Protein AF-A0A3D1WTA4-F1 (afdb_monomer_lite)

pLDDT: mean 73.17, std 18.98, range [38.41, 93.44]

Foldseek 3Di:
DFLEALVLLCVVDNDDDPVLNVQLVVLSVVLVVVCVVQADDDPPPPQLSVLSHVQSSVQSVVLQVVQVVVVVPVDDDPPPPDFDPFPFDDDPSGTGGDGPVSCVSRVSPPDDPDPPPPDDDDDD

Secondary structure (DSSP, 8-state):
--SS-HHHHHTTS----HHHHHHHHHHHHHHHHHHHHHS---TT-HHHHHHHHHHHHHHHHHHHHHHHHHHH-SS------S------B--TT--B---HHHHHHTT-S---------------

Radius of gyration: 18.61 Å; chains: 1; bounding box: 73×30×36 Å

Structure (mmCIF, N/CA/C/O backbone):
data_AF-A0A3D1WTA4-F1
#
_entry.id   AF-A0A3D1WTA4-F1
#
loop_
_atom_site.group_PDB
_atom_site.id
_atom_site.type_symbol
_atom_site.label_atom_id
_atom_site.label_alt_id
_atom_site.label_comp_id
_atom_site.label_asym_id
_atom_site.label_entity_id
_atom_site.label_seq_id
_atom_site.pdbx_PDB_ins_code
_atom_site.Cartn_x
_atom_site.Cartn_y
_atom_site.Cartn_z
_atom_site.occupancy
_atom_site.B_iso_or_equiv
_atom_site.auth_seq_id
_atom_site.auth_comp_id
_atom_site.auth_asym_id
_atom_site.auth_atom_id
_atom_site.pdbx_PDB_model_num
ATOM 1 N N . MET A 1 1 ? -3.880 0.192 -11.769 1.00 74.69 1 MET A N 1
ATOM 2 C CA . MET A 1 1 ? -4.652 -0.778 -10.932 1.00 74.69 1 MET A CA 1
ATOM 3 C C . MET A 1 1 ? -3.924 -0.917 -9.599 1.00 74.69 1 MET A C 1
ATOM 5 O O . MET A 1 1 ? -2.724 -0.703 -9.590 1.00 74.69 1 MET A O 1
ATOM 9 N N . ALA A 1 2 ? -4.584 -1.263 -8.486 1.00 85.56 2 ALA A N 1
ATOM 10 C CA . ALA A 1 2 ? -3.874 -1.407 -7.208 1.00 85.56 2 ALA A CA 1
ATOM 11 C C . ALA A 1 2 ? -2.909 -2.613 -7.202 1.00 85.56 2 ALA A C 1
ATOM 13 O O . ALA A 1 2 ? -3.292 -3.713 -7.595 1.00 85.56 2 ALA A O 1
ATOM 14 N N . TYR A 1 3 ? -1.679 -2.427 -6.704 1.00 88.75 3 TYR A N 1
ATOM 15 C CA . TYR A 1 3 ? -0.672 -3.502 -6.574 1.00 88.75 3 TYR A CA 1
ATOM 16 C C . TYR A 1 3 ? -0.885 -4.406 -5.352 1.00 88.75 3 TYR A C 1
ATOM 18 O O . TYR A 1 3 ? -0.251 -5.454 -5.214 1.00 88.75 3 TYR A O 1
ATOM 26 N N . ALA A 1 4 ? -1.746 -3.989 -4.428 1.00 91.75 4 ALA A N 1
ATOM 27 C CA . ALA A 1 4 ? -2.072 -4.719 -3.215 1.00 91.75 4 ALA A CA 1
ATOM 28 C C . ALA A 1 4 ? -3.574 -4.642 -2.937 1.00 91.75 4 ALA A C 1
ATOM 30 O O . ALA A 1 4 ? -4.238 -3.677 -3.310 1.00 91.75 4 ALA A O 1
ATOM 31 N N . THR A 1 5 ? -4.092 -5.666 -2.263 1.00 93.44 5 THR A N 1
ATOM 32 C CA . THR A 1 5 ? -5.492 -5.731 -1.828 1.00 93.44 5 THR A CA 1
ATOM 33 C C . THR A 1 5 ? -5.642 -5.330 -0.359 1.00 93.44 5 THR A C 1
ATOM 35 O O . THR A 1 5 ?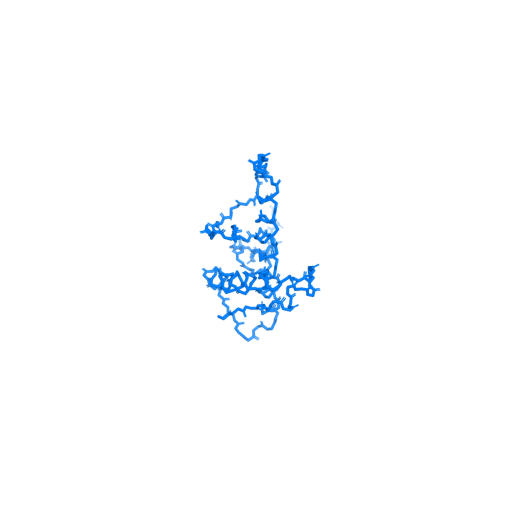 -4.670 -5.267 0.397 1.00 93.44 5 THR A O 1
ATOM 38 N N . VAL A 1 6 ? -6.880 -5.094 0.077 1.00 92.75 6 VAL A N 1
ATOM 39 C CA . VAL A 1 6 ? -7.179 -4.868 1.500 1.00 92.75 6 VAL A CA 1
ATOM 40 C C . VAL A 1 6 ? -6.818 -6.100 2.339 1.00 92.75 6 VAL A C 1
ATOM 42 O O . VAL A 1 6 ? -6.262 -5.957 3.424 1.00 92.75 6 VAL A O 1
ATOM 45 N N . ASP A 1 7 ? -7.028 -7.307 1.814 1.00 92.50 7 ASP A N 1
ATOM 46 C CA . ASP A 1 7 ? -6.677 -8.547 2.518 1.00 92.50 7 ASP A CA 1
ATOM 47 C C . ASP A 1 7 ? -5.151 -8.697 2.667 1.00 92.50 7 ASP A C 1
ATOM 49 O O . ASP A 1 7 ? -4.648 -9.145 3.698 1.00 92.50 7 ASP A O 1
ATOM 53 N N . ASP A 1 8 ? -4.381 -8.241 1.672 1.00 92.19 8 ASP A N 1
ATOM 54 C CA . ASP A 1 8 ? -2.919 -8.173 1.757 1.00 92.19 8 ASP A CA 1
ATOM 55 C C . ASP A 1 8 ? -2.418 -7.208 2.830 1.00 92.19 8 ASP A C 1
ATOM 57 O O . ASP A 1 8 ? -1.359 -7.448 3.426 1.00 92.19 8 ASP A O 1
ATOM 61 N N . LEU A 1 9 ? -3.147 -6.111 3.038 1.00 91.69 9 LEU A N 1
ATOM 62 C CA . LEU A 1 9 ? -2.866 -5.139 4.083 1.00 91.69 9 LEU A CA 1
ATOM 63 C C . LEU A 1 9 ? -3.189 -5.726 5.461 1.00 91.69 9 LEU A C 1
ATOM 65 O O . LEU A 1 9 ? -2.358 -5.638 6.367 1.00 91.69 9 LEU A O 1
ATOM 69 N N . GLU A 1 10 ? -4.339 -6.384 5.609 1.00 91.75 10 GLU A N 1
ATOM 70 C CA . GLU A 1 10 ? -4.734 -7.045 6.857 1.00 91.75 10 GLU A CA 1
ATOM 71 C C . GLU A 1 10 ? -3.754 -8.144 7.268 1.00 91.75 10 GLU A C 1
ATOM 73 O O . GLU A 1 10 ? -3.325 -8.186 8.422 1.00 91.75 10 GLU A O 1
ATOM 78 N N . ALA A 1 11 ? -3.313 -8.970 6.313 1.00 92.44 11 ALA A N 1
ATOM 79 C CA . ALA A 1 11 ? -2.334 -10.029 6.549 1.00 92.44 11 ALA A CA 1
ATOM 80 C C . ALA A 1 11 ? -0.972 -9.508 7.055 1.00 92.44 11 ALA A C 1
ATOM 82 O O . ALA A 1 11 ? -0.217 -10.253 7.679 1.00 92.44 11 ALA A O 1
ATOM 83 N N . ARG A 1 12 ? -0.636 -8.239 6.783 1.00 87.81 12 ARG A N 1
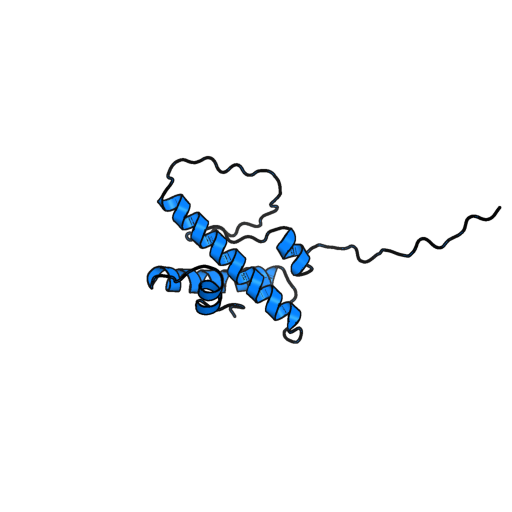ATOM 84 C CA . ARG A 1 12 ? 0.650 -7.606 7.141 1.00 87.81 12 ARG A CA 1
ATOM 85 C C . ARG A 1 12 ? 0.557 -6.638 8.320 1.00 87.81 12 ARG A C 1
ATOM 87 O O . ARG A 1 12 ? 1.590 -6.146 8.785 1.00 87.81 12 ARG A O 1
ATOM 94 N N . TRP A 1 13 ? -0.648 -6.309 8.777 1.00 89.38 13 TRP A N 1
ATOM 95 C CA . TRP A 1 13 ? -0.843 -5.290 9.802 1.00 89.38 13 TRP A CA 1
ATOM 96 C C . TRP A 1 13 ? -1.809 -5.723 10.898 1.00 89.38 13 TRP A C 1
ATOM 98 O O . TRP A 1 13 ? -1.359 -6.085 11.983 1.00 89.38 13 TRP A O 1
ATOM 108 N N . ARG A 1 14 ? -3.111 -5.609 10.648 1.00 89.38 14 ARG A N 1
ATOM 109 C CA . ARG A 1 14 ? -4.193 -5.996 11.552 1.00 89.38 14 ARG A CA 1
ATOM 110 C C . ARG A 1 14 ? -5.491 -6.081 10.766 1.00 89.38 14 ARG A C 1
ATOM 112 O O . ARG A 1 14 ? -5.604 -5.469 9.709 1.00 89.38 14 ARG A O 1
ATOM 119 N N . THR A 1 15 ? -6.484 -6.747 11.336 1.00 91.50 15 THR A N 1
ATOM 120 C CA . THR A 1 15 ? -7.854 -6.720 10.822 1.00 91.50 15 THR A CA 1
ATOM 121 C C . THR A 1 15 ? -8.398 -5.289 10.803 1.00 91.50 15 THR A C 1
ATOM 123 O O . THR A 1 15 ? -8.209 -4.530 11.765 1.00 91.50 15 THR A O 1
ATOM 126 N N . LEU A 1 16 ? -9.073 -4.929 9.712 1.00 89.75 16 LEU A N 1
ATOM 127 C CA . LEU A 1 16 ? -9.678 -3.621 9.506 1.00 89.75 16 LEU A CA 1
ATOM 128 C C . LEU A 1 16 ? -11.201 -3.705 9.665 1.00 89.75 16 LEU A C 1
ATOM 130 O O . LEU A 1 16 ? -11.853 -4.668 9.262 1.00 89.75 16 LEU A O 1
ATOM 134 N N . THR A 1 17 ? -11.790 -2.667 10.249 1.00 90.50 17 THR A N 1
ATOM 135 C CA . THR A 1 17 ? -13.245 -2.466 10.267 1.00 90.50 17 THR A CA 1
ATOM 136 C C . THR A 1 17 ? -13.769 -2.144 8.864 1.00 90.50 17 THR A C 1
ATOM 138 O O . THR A 1 17 ? -13.009 -1.737 7.991 1.00 90.50 17 THR A O 1
ATOM 141 N N . ALA A 1 18 ? -15.079 -2.269 8.622 1.00 89.00 18 ALA A N 1
ATOM 142 C CA . ALA A 1 18 ? -15.662 -2.006 7.298 1.00 89.00 18 ALA A CA 1
ATOM 143 C C . ALA A 1 18 ? -15.305 -0.610 6.744 1.00 89.00 18 ALA A C 1
ATOM 145 O O . ALA A 1 18 ? -14.871 -0.488 5.602 1.00 89.00 18 ALA A O 1
ATOM 146 N N . THR A 1 19 ? -15.386 0.428 7.579 1.00 86.44 19 THR A N 1
ATOM 147 C CA . THR A 1 19 ? -15.012 1.803 7.207 1.00 86.44 19 THR A CA 1
ATOM 148 C C . THR A 1 19 ? -13.515 1.943 6.924 1.00 86.44 19 THR A C 1
ATOM 150 O O . THR A 1 19 ? -13.110 2.671 6.019 1.00 86.44 19 THR A O 1
ATOM 153 N N . GLU A 1 20 ? -12.669 1.240 7.677 1.00 88.38 20 GLU A N 1
ATOM 154 C CA . GLU A 1 20 ? -11.229 1.206 7.417 1.00 88.38 20 GLU A CA 1
ATOM 155 C C . GLU A 1 20 ? -10.897 0.467 6.122 1.00 88.38 20 GLU A C 1
ATOM 157 O O . GLU A 1 20 ? -9.988 0.889 5.418 1.00 88.38 20 GLU A O 1
ATOM 162 N N . ARG A 1 21 ? -11.642 -0.590 5.776 1.00 90.69 21 ARG A N 1
ATOM 163 C CA . ARG A 1 21 ? -11.485 -1.318 4.509 1.00 90.69 21 ARG A CA 1
ATOM 164 C C . ARG A 1 21 ? -11.836 -0.443 3.306 1.00 90.69 21 ARG A C 1
ATOM 166 O O . ARG A 1 21 ? -11.090 -0.449 2.332 1.00 90.69 21 ARG A O 1
ATOM 173 N N . GLU A 1 22 ? -12.916 0.337 3.381 1.00 89.81 22 GLU A N 1
ATOM 174 C CA . GLU A 1 22 ? -13.279 1.307 2.333 1.00 89.81 22 GLU A CA 1
ATOM 175 C C . GLU A 1 22 ? -12.179 2.357 2.144 1.00 89.81 22 GLU A C 1
ATOM 177 O O . GLU A 1 22 ? -11.716 2.590 1.028 1.00 89.81 22 GLU A O 1
ATOM 182 N N . ARG A 1 23 ? -11.690 2.935 3.248 1.00 87.06 23 ARG A N 1
ATOM 183 C CA . ARG A 1 23 ? -10.574 3.893 3.220 1.00 87.06 23 ARG A CA 1
ATOM 184 C C . ARG A 1 23 ? -9.288 3.274 2.677 1.00 87.06 23 ARG A C 1
ATOM 186 O O . ARG A 1 23 ? -8.620 3.892 1.854 1.00 87.06 23 ARG A O 1
ATOM 193 N N . ALA A 1 24 ? -8.951 2.062 3.112 1.00 90.62 24 ALA A N 1
ATOM 194 C CA . ALA A 1 24 ? -7.779 1.337 2.642 1.00 90.62 24 ALA A CA 1
ATOM 195 C C . ALA A 1 24 ? -7.849 1.073 1.136 1.00 90.62 24 ALA A C 1
ATOM 197 O O . ALA A 1 24 ? -6.838 1.224 0.462 1.00 90.62 24 ALA A O 1
ATOM 198 N N . SER A 1 25 ? -9.026 0.730 0.601 1.00 90.75 25 SER A N 1
ATOM 199 C CA . SER A 1 25 ? -9.217 0.519 -0.839 1.00 90.75 25 SER A CA 1
ATOM 200 C C . SER A 1 25 ? -8.866 1.769 -1.644 1.00 90.75 25 SER A C 1
ATOM 202 O O . SER A 1 25 ? -8.080 1.685 -2.582 1.00 90.75 25 SER A O 1
ATOM 204 N N . VAL A 1 26 ? -9.379 2.935 -1.237 1.00 90.12 26 VAL A N 1
ATOM 205 C CA . VAL A 1 26 ? -9.080 4.213 -1.907 1.00 90.12 26 VAL A CA 1
ATOM 206 C C . VAL A 1 26 ? -7.590 4.547 -1.808 1.00 90.12 26 VAL A C 1
ATOM 208 O O . VAL A 1 26 ? -6.955 4.876 -2.804 1.00 90.12 26 VAL A O 1
ATOM 211 N N . LEU A 1 27 ? -6.993 4.391 -0.623 1.00 89.31 27 LEU A N 1
ATOM 212 C CA . LEU A 1 27 ? -5.566 4.659 -0.425 1.00 89.31 27 LEU A CA 1
ATOM 213 C C . LEU A 1 27 ? -4.661 3.701 -1.218 1.00 89.31 27 LEU A C 1
ATOM 215 O O . LEU A 1 27 ? -3.567 4.092 -1.616 1.00 89.31 27 LEU A O 1
ATOM 219 N N . LEU A 1 28 ? -5.089 2.456 -1.446 1.00 91.94 28 LEU A N 1
ATOM 220 C CA . LEU A 1 28 ? -4.370 1.486 -2.278 1.00 91.94 28 LEU A CA 1
ATOM 221 C C . LEU A 1 28 ? -4.397 1.876 -3.762 1.00 91.94 28 LEU A C 1
ATOM 223 O O . LEU A 1 28 ? -3.399 1.678 -4.457 1.00 91.94 28 LEU A O 1
ATOM 227 N N . GLU A 1 29 ? -5.504 2.446 -4.240 1.00 90.69 29 GLU A N 1
ATOM 228 C CA . GLU A 1 29 ? -5.608 3.000 -5.594 1.00 90.69 29 GLU A CA 1
ATOM 229 C C . GLU A 1 29 ? -4.714 4.234 -5.757 1.00 90.69 29 GLU A C 1
ATOM 231 O O . GLU A 1 29 ? -3.898 4.280 -6.680 1.00 90.69 29 GLU A O 1
ATOM 236 N N . ASP A 1 30 ? -4.779 5.177 -4.814 1.00 87.88 30 ASP A N 1
ATOM 237 C CA . ASP A 1 30 ? -3.921 6.366 -4.805 1.00 87.88 30 ASP A CA 1
ATOM 238 C C . ASP A 1 30 ? -2.430 5.993 -4.742 1.00 87.88 30 ASP A C 1
ATOM 240 O O . ASP A 1 30 ? -1.598 6.567 -5.450 1.00 87.88 30 ASP A O 1
ATOM 244 N N . ALA A 1 31 ? -2.072 5.001 -3.917 1.00 89.12 31 ALA A N 1
ATOM 245 C CA . ALA A 1 31 ? -0.700 4.514 -3.807 1.00 89.12 31 ALA A CA 1
ATOM 246 C C . ALA A 1 31 ? -0.195 3.928 -5.130 1.00 89.12 31 ALA A C 1
ATOM 248 O O . ALA A 1 31 ? 0.965 4.145 -5.482 1.00 89.12 31 ALA A O 1
ATOM 249 N N . ALA A 1 32 ? -1.048 3.223 -5.876 1.00 89.31 32 ALA A N 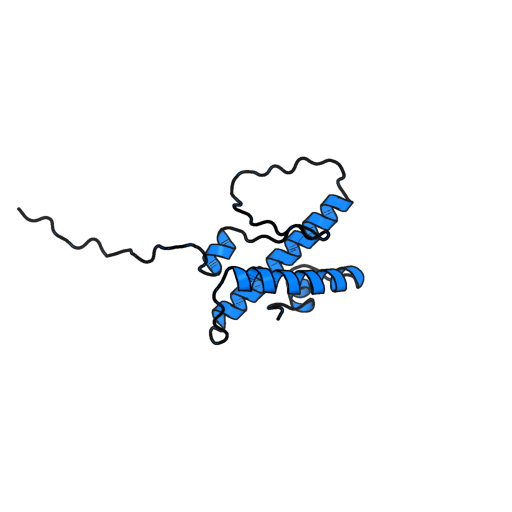1
ATOM 250 C CA . ALA A 1 32 ? -0.682 2.699 -7.184 1.00 89.31 32 ALA A CA 1
ATOM 251 C C . ALA A 1 32 ? -0.433 3.816 -8.201 1.00 89.31 32 ALA A C 1
ATOM 253 O O . ALA A 1 32 ? 0.601 3.790 -8.861 1.00 89.31 32 ALA A O 1
ATOM 254 N N . VAL A 1 33 ? -1.300 4.833 -8.255 1.00 87.88 33 VAL A N 1
ATOM 255 C CA . VAL A 1 33 ? -1.094 6.012 -9.116 1.00 87.88 33 VAL A CA 1
ATOM 256 C C . VAL A 1 33 ? 0.215 6.723 -8.767 1.00 87.88 33 VAL A C 1
ATOM 258 O O . VAL A 1 33 ? 0.982 7.099 -9.654 1.00 87.88 33 VAL A O 1
ATOM 261 N N . LEU A 1 34 ? 0.516 6.874 -7.473 1.00 84.88 34 LEU A N 1
ATOM 262 C CA . LEU A 1 34 ? 1.764 7.498 -7.039 1.00 84.88 34 LEU A CA 1
ATOM 263 C C . LEU A 1 34 ? 2.985 6.664 -7.447 1.00 84.88 34 LEU A C 1
ATOM 265 O O . LEU A 1 34 ? 3.965 7.222 -7.935 1.00 84.88 34 LEU A O 1
ATOM 269 N N . LEU A 1 35 ? 2.934 5.342 -7.276 1.00 86.06 35 LEU A N 1
ATOM 270 C CA . LEU A 1 35 ? 4.016 4.438 -7.670 1.00 86.06 35 LEU A CA 1
ATOM 271 C C . LEU A 1 35 ? 4.237 4.435 -9.186 1.00 86.06 35 LEU A C 1
ATOM 273 O O . LEU A 1 35 ? 5.381 4.557 -9.612 1.00 86.06 35 LEU A O 1
ATOM 277 N N . GLU A 1 36 ? 3.165 4.384 -9.978 1.00 87.69 36 GLU A N 1
ATOM 278 C CA . GLU A 1 36 ? 3.213 4.483 -11.445 1.00 87.69 36 GLU A CA 1
ATOM 279 C C . GLU A 1 36 ? 3.818 5.819 -11.911 1.00 87.69 36 GLU A C 1
ATOM 281 O O . GLU A 1 36 ? 4.491 5.875 -12.934 1.00 87.69 36 GLU A O 1
ATOM 286 N N . SER A 1 37 ? 3.642 6.904 -11.145 1.00 83.56 37 SER A N 1
ATOM 287 C CA . SER A 1 37 ? 4.259 8.199 -11.470 1.00 83.56 37 SER A CA 1
ATOM 288 C C . SER A 1 37 ? 5.765 8.277 -11.169 1.00 83.56 37 SER A C 1
ATOM 290 O O . SER A 1 37 ? 6.440 9.194 -11.638 1.00 83.56 37 SER A O 1
ATOM 292 N N . LEU A 1 38 ? 6.294 7.347 -10.365 1.00 81.06 38 LEU A N 1
ATOM 293 C CA . LEU A 1 38 ? 7.660 7.389 -9.827 1.00 81.06 38 LEU A CA 1
ATOM 294 C C . LEU A 1 38 ? 8.554 6.235 -10.294 1.00 81.06 38 LEU A C 1
ATOM 296 O O . LEU A 1 38 ? 9.776 6.336 -10.171 1.00 81.06 38 LEU A O 1
ATOM 300 N N . VAL A 1 39 ? 7.965 5.142 -10.775 1.00 82.88 39 VAL A N 1
ATOM 301 C CA . VAL A 1 39 ? 8.648 3.907 -11.170 1.00 82.88 39 VAL A CA 1
ATOM 302 C C . VAL A 1 39 ? 8.175 3.513 -12.560 1.00 82.88 39 VAL A C 1
ATOM 304 O O . VAL A 1 39 ? 6.979 3.548 -12.829 1.00 82.88 39 VAL A O 1
ATOM 307 N N . ASP A 1 40 ? 9.102 3.088 -13.414 1.00 84.75 40 ASP A N 1
ATOM 308 C CA . ASP A 1 40 ? 8.748 2.390 -14.649 1.00 84.75 40 ASP A CA 1
ATOM 309 C C . ASP A 1 40 ? 8.403 0.933 -14.311 1.00 84.75 40 ASP A C 1
ATOM 311 O O . ASP A 1 40 ? 9.235 0.202 -13.761 1.00 84.75 40 ASP A O 1
ATOM 315 N N . VAL A 1 41 ? 7.150 0.543 -14.531 1.00 84.06 41 VAL A N 1
ATOM 316 C CA . VAL A 1 41 ? 6.606 -0.742 -14.075 1.00 84.06 41 VAL A CA 1
ATOM 317 C C . VAL A 1 41 ? 6.747 -1.776 -15.186 1.00 84.06 41 VAL A C 1
ATOM 319 O O . VAL A 1 41 ? 6.096 -1.681 -16.222 1.00 84.06 41 VAL A O 1
ATOM 322 N N . ASP A 1 42 ? 7.576 -2.786 -14.941 1.00 85.69 42 ASP A N 1
ATOM 323 C CA . ASP A 1 42 ? 7.691 -3.985 -15.758 1.00 85.69 42 ASP A CA 1
ATOM 324 C C . ASP A 1 42 ? 6.730 -5.053 -15.220 1.00 85.69 42 ASP A C 1
ATOM 326 O O . ASP A 1 42 ? 6.983 -5.722 -14.216 1.00 85.69 42 ASP A O 1
ATOM 330 N N . GLU A 1 43 ? 5.600 -5.226 -15.905 1.00 80.50 43 GLU A N 1
ATOM 331 C CA . GLU A 1 43 ? 4.583 -6.223 -15.547 1.00 80.50 43 GLU A CA 1
ATOM 332 C C . GLU A 1 43 ? 5.087 -7.674 -15.662 1.00 80.50 43 GLU A C 1
ATOM 334 O O . GLU A 1 43 ? 4.432 -8.593 -15.166 1.00 80.50 43 GLU A O 1
ATOM 339 N N . THR A 1 44 ? 6.238 -7.902 -16.306 1.00 85.88 44 THR A N 1
ATOM 340 C CA . THR A 1 44 ? 6.855 -9.227 -16.445 1.00 85.88 44 THR A CA 1
ATOM 341 C C . THR A 1 44 ? 7.835 -9.554 -15.316 1.00 85.88 44 THR A C 1
ATOM 343 O O . THR A 1 44 ? 8.182 -10.724 -15.127 1.00 85.88 44 THR A O 1
ATOM 346 N N . ASP A 1 45 ? 8.245 -8.557 -14.524 1.00 87.94 45 ASP A N 1
ATOM 347 C CA . ASP A 1 45 ? 9.119 -8.749 -13.372 1.00 87.94 45 ASP A CA 1
ATOM 348 C C . ASP A 1 45 ? 8.297 -9.072 -12.110 1.00 87.94 45 ASP A C 1
ATOM 350 O O . ASP A 1 45 ? 7.840 -8.203 -11.360 1.00 87.94 45 ASP A O 1
ATOM 354 N N . GLU A 1 46 ? 8.155 -10.369 -11.823 1.00 87.81 46 GLU A N 1
ATOM 355 C CA . GLU A 1 46 ? 7.473 -10.860 -10.618 1.00 87.81 46 GLU A CA 1
ATOM 356 C C . GLU A 1 46 ? 8.088 -10.320 -9.315 1.00 87.81 46 GLU A C 1
ATOM 358 O O . GLU A 1 46 ? 7.391 -10.138 -8.307 1.00 87.81 46 GLU A O 1
ATOM 363 N N . ARG A 1 47 ? 9.398 -10.043 -9.306 1.00 87.44 47 ARG A N 1
ATOM 364 C CA . ARG A 1 47 ? 10.078 -9.476 -8.141 1.00 87.44 47 ARG A CA 1
ATOM 365 C C . ARG A 1 47 ? 9.682 -8.015 -7.967 1.00 87.44 47 ARG A C 1
ATOM 367 O O . ARG A 1 47 ? 9.397 -7.620 -6.833 1.00 87.44 47 ARG A O 1
ATOM 374 N N . GLN A 1 48 ? 9.635 -7.236 -9.046 1.00 86.50 48 GLN A N 1
ATOM 375 C CA . GLN A 1 48 ? 9.171 -5.850 -8.996 1.00 86.50 48 GLN A CA 1
ATOM 376 C C . GLN A 1 48 ? 7.709 -5.783 -8.547 1.00 86.50 48 GLN A C 1
ATOM 378 O O . GLN A 1 48 ? 7.381 -5.007 -7.648 1.00 86.50 48 GLN A O 1
ATOM 383 N N . ALA A 1 49 ? 6.850 -6.665 -9.064 1.00 88.12 49 ALA A N 1
ATOM 384 C CA . ALA A 1 49 ? 5.458 -6.770 -8.635 1.00 88.12 49 ALA A CA 1
ATOM 385 C C . ALA A 1 49 ? 5.337 -7.042 -7.120 1.00 88.12 49 ALA A C 1
ATOM 387 O O . ALA A 1 49 ? 4.576 -6.376 -6.411 1.00 88.12 49 ALA A O 1
ATOM 388 N N . ALA A 1 50 ? 6.144 -7.963 -6.578 1.00 89.44 50 ALA A N 1
ATOM 389 C CA . ALA A 1 50 ? 6.177 -8.241 -5.141 1.00 89.44 50 ALA A CA 1
ATOM 390 C C . ALA A 1 50 ? 6.688 -7.047 -4.305 1.00 89.44 50 ALA A C 1
ATOM 392 O O . ALA A 1 50 ? 6.207 -6.808 -3.187 1.00 89.44 50 ALA A O 1
ATOM 393 N N . GLN A 1 51 ? 7.645 -6.279 -4.834 1.00 90.19 51 GLN A N 1
ATOM 394 C CA . GLN A 1 51 ? 8.149 -5.059 -4.201 1.00 90.19 51 GLN A CA 1
ATOM 395 C C . GLN A 1 51 ? 7.087 -3.954 -4.193 1.00 90.19 51 GLN A C 1
ATOM 397 O O . GLN A 1 51 ? 6.807 -3.409 -3.126 1.00 90.19 51 GLN A O 1
ATOM 402 N N . LEU A 1 52 ? 6.438 -3.679 -5.328 1.00 90.88 52 LEU A N 1
ATOM 403 C CA . LEU A 1 52 ? 5.355 -2.697 -5.458 1.00 90.88 52 LEU A CA 1
ATOM 404 C C . LEU A 1 52 ? 4.200 -3.006 -4.505 1.00 90.88 52 LEU A C 1
ATOM 406 O O . LEU A 1 52 ? 3.721 -2.117 -3.799 1.00 90.88 52 LEU A O 1
ATOM 410 N N . LYS A 1 53 ? 3.820 -4.281 -4.397 1.00 92.94 53 LYS A N 1
ATOM 411 C CA . LYS A 1 53 ? 2.827 -4.760 -3.431 1.00 92.94 53 LYS A CA 1
ATOM 412 C C . LYS A 1 53 ? 3.228 -4.463 -1.984 1.00 92.94 53 LYS A C 1
ATOM 414 O O . LYS A 1 53 ? 2.445 -3.917 -1.209 1.00 92.94 53 LYS A O 1
ATOM 419 N N . THR A 1 54 ? 4.465 -4.795 -1.617 1.00 91.25 54 THR A N 1
ATOM 420 C CA . THR A 1 54 ? 4.991 -4.583 -0.256 1.00 91.25 54 THR A CA 1
ATOM 421 C C . THR A 1 54 ? 5.048 -3.100 0.108 1.00 91.25 54 THR A C 1
ATOM 423 O O . THR A 1 54 ? 4.667 -2.709 1.216 1.00 91.25 54 THR A O 1
ATOM 426 N N . VAL A 1 55 ? 5.499 -2.269 -0.829 1.00 91.00 55 VAL A N 1
ATOM 427 C CA . VAL A 1 55 ? 5.591 -0.821 -0.649 1.00 91.00 55 VAL A CA 1
ATOM 428 C C . VAL A 1 55 ? 4.199 -0.192 -0.567 1.00 91.00 55 VAL A C 1
ATOM 430 O O . VAL A 1 55 ? 3.956 0.584 0.354 1.00 91.00 55 VAL A O 1
ATOM 433 N N . SER A 1 56 ? 3.255 -0.604 -1.420 1.00 91.94 56 SER A N 1
ATOM 434 C CA . SER A 1 56 ? 1.857 -0.143 -1.379 1.00 91.94 56 SER A CA 1
ATOM 435 C C . SER A 1 56 ? 1.221 -0.391 -0.010 1.00 91.94 56 SER A C 1
ATOM 437 O O . SER A 1 56 ? 0.720 0.541 0.618 1.00 91.94 56 SER A O 1
ATOM 439 N N . CYS A 1 57 ? 1.317 -1.618 0.522 1.00 92.88 57 CYS A N 1
ATOM 440 C CA . CYS A 1 57 ? 0.812 -1.922 1.865 1.00 92.88 57 CYS A CA 1
ATOM 441 C C . CYS A 1 57 ? 1.477 -1.053 2.944 1.00 92.88 57 CYS A C 1
ATOM 443 O O . CYS A 1 57 ? 0.815 -0.606 3.879 1.00 92.88 57 CYS A O 1
ATOM 445 N N . SER A 1 58 ? 2.785 -0.813 2.826 1.00 90.31 58 SER A N 1
ATOM 446 C CA . SER A 1 58 ? 3.548 -0.036 3.809 1.00 90.31 58 SER A CA 1
ATOM 447 C C . SER A 1 58 ? 3.165 1.445 3.795 1.00 90.31 58 SER A C 1
ATOM 449 O O . SER A 1 58 ? 3.066 2.054 4.861 1.00 90.31 58 SER A O 1
ATOM 451 N N . MET A 1 59 ? 2.902 2.009 2.613 1.00 88.31 59 MET A N 1
ATOM 452 C CA . MET A 1 59 ? 2.409 3.377 2.439 1.00 88.31 59 MET A CA 1
ATOM 453 C C . MET A 1 59 ? 1.022 3.552 3.053 1.00 88.31 59 MET A C 1
ATOM 455 O O . MET A 1 59 ? 0.829 4.439 3.883 1.00 88.31 59 MET A O 1
ATOM 459 N N . VAL A 1 60 ? 0.081 2.668 2.708 1.00 90.12 60 VAL A N 1
ATOM 460 C CA . VAL A 1 60 ? -1.302 2.746 3.202 1.00 90.12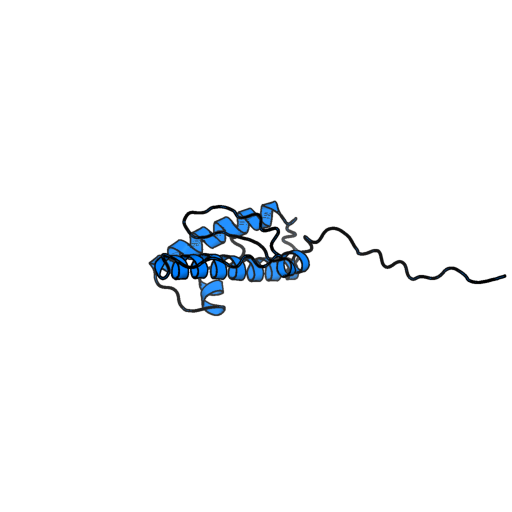 60 VAL A CA 1
ATOM 461 C C . VAL A 1 60 ? -1.364 2.544 4.714 1.00 90.12 60 VAL A C 1
ATOM 463 O O . VAL A 1 60 ? -2.031 3.311 5.405 1.00 90.12 60 VAL A O 1
ATOM 466 N N . LYS A 1 61 ? -0.597 1.591 5.258 1.00 90.19 61 LYS A N 1
ATOM 467 C CA . LYS A 1 61 ? -0.464 1.395 6.709 1.00 90.19 61 LYS A CA 1
ATOM 468 C C . LYS A 1 61 ? -0.043 2.682 7.424 1.00 90.19 61 LYS A C 1
ATOM 470 O O . LYS A 1 61 ? -0.610 3.011 8.462 1.00 90.19 61 LYS A O 1
ATOM 475 N N . ARG A 1 62 ? 0.945 3.404 6.884 1.00 87.12 62 ARG A N 1
ATOM 476 C CA . ARG A 1 62 ? 1.442 4.662 7.465 1.00 87.12 62 ARG A CA 1
ATOM 477 C C . ARG A 1 62 ? 0.408 5.784 7.372 1.00 87.12 62 ARG A C 1
ATOM 479 O O . ARG A 1 62 ? 0.196 6.463 8.368 1.00 87.12 62 ARG A O 1
ATOM 486 N N . ALA A 1 63 ? -0.264 5.937 6.232 1.00 85.25 63 ALA A N 1
ATOM 487 C CA . ALA A 1 63 ? -1.313 6.946 6.063 1.00 85.25 63 ALA A CA 1
ATOM 488 C C . ALA A 1 63 ? -2.500 6.713 7.014 1.00 85.25 63 ALA A C 1
ATOM 490 O O . ALA A 1 63 ? -2.970 7.642 7.669 1.00 85.25 63 ALA A O 1
ATOM 491 N N . MET A 1 64 ? -2.939 5.458 7.157 1.00 86.00 64 MET A N 1
ATOM 492 C CA . MET A 1 64 ? -4.017 5.100 8.080 1.00 86.00 64 MET A CA 1
ATOM 493 C C . MET A 1 64 ? -3.611 5.271 9.548 1.00 86.00 64 MET A C 1
ATOM 495 O O . MET A 1 64 ? -4.415 5.767 10.331 1.00 86.00 64 MET A O 1
ATOM 499 N N . ALA A 1 65 ? -2.380 4.901 9.921 1.00 83.25 65 ALA A N 1
ATOM 500 C CA . ALA A 1 65 ? -1.871 5.098 11.280 1.00 83.25 65 ALA A CA 1
ATOM 501 C C . ALA A 1 65 ? -1.750 6.588 11.642 1.00 83.25 65 ALA A C 1
ATOM 503 O O . ALA A 1 65 ? -2.225 6.988 12.697 1.00 83.25 65 ALA A O 1
ATOM 504 N N . ALA A 1 66 ? -1.211 7.415 10.740 1.00 74.81 66 ALA A N 1
ATOM 505 C CA . ALA A 1 66 ? -1.099 8.858 10.954 1.00 74.81 66 ALA A CA 1
ATOM 506 C C . ALA A 1 66 ? -2.472 9.534 11.090 1.00 74.81 66 ALA A C 1
ATOM 508 O O . ALA A 1 66 ? -2.651 10.420 11.923 1.00 74.81 66 ALA A O 1
ATOM 509 N N . SER A 1 67 ? -3.458 9.093 10.301 1.00 68.94 67 SER A N 1
ATOM 510 C CA . SER A 1 67 ? -4.840 9.545 10.452 1.00 68.94 67 SER A CA 1
ATOM 511 C C . SER A 1 67 ? -5.407 9.185 11.824 1.00 68.94 67 SER A C 1
ATOM 513 O O . SER A 1 67 ? -5.945 10.061 12.493 1.00 68.94 67 SER A O 1
ATOM 515 N N . ASP A 1 68 ? -5.259 7.934 12.267 1.00 67.25 68 ASP A N 1
ATOM 516 C CA . ASP A 1 68 ? -5.735 7.464 13.577 1.00 67.25 68 ASP A CA 1
ATOM 517 C C . ASP A 1 68 ? -5.085 8.238 14.742 1.00 67.25 68 ASP A C 1
ATOM 519 O O . ASP A 1 68 ? -5.775 8.721 15.641 1.00 67.25 68 ASP A O 1
ATOM 523 N N . GLU A 1 69 ? -3.770 8.473 14.668 1.00 59.41 69 GLU A N 1
ATOM 524 C CA . GLU A 1 69 ? -3.031 9.292 15.635 1.00 59.41 69 GLU A CA 1
ATOM 525 C C . GLU A 1 69 ? -3.504 10.750 15.641 1.00 59.41 69 GLU A C 1
ATOM 527 O O . GLU A 1 69 ? -3.651 11.336 16.712 1.00 59.41 69 GLU A O 1
ATOM 532 N N . MET A 1 70 ? -3.808 11.340 14.482 1.00 55.62 70 MET A N 1
ATOM 533 C CA . MET A 1 70 ? -4.305 12.717 14.396 1.00 55.62 70 MET A CA 1
ATOM 534 C C . MET A 1 70 ? -5.752 12.859 14.898 1.00 55.62 70 MET A C 1
ATOM 536 O O . MET A 1 70 ? -6.116 13.907 15.434 1.00 55.62 70 MET A O 1
ATOM 540 N N . PHE A 1 71 ? -6.564 11.798 14.812 1.00 54.38 71 PHE A N 1
ATOM 541 C CA . PHE A 1 71 ? -7.861 11.734 15.497 1.00 54.38 71 PHE A CA 1
ATOM 542 C C . PHE A 1 71 ? -7.711 11.641 17.029 1.00 54.38 71 PHE A C 1
ATOM 544 O O . PHE A 1 71 ? -8.596 12.106 17.748 1.00 54.38 71 PHE A O 1
ATOM 551 N N . GLY A 1 72 ? -6.601 11.089 17.538 1.00 49.56 72 GLY A N 1
ATOM 552 C CA . GLY A 1 72 ? -6.304 10.975 18.974 1.00 49.56 72 GLY A CA 1
ATOM 553 C C . GLY A 1 72 ? -5.481 12.125 19.576 1.00 49.56 72 GLY A C 1
ATOM 554 O O . GLY A 1 72 ? -5.535 12.352 20.785 1.00 49.56 72 GLY A O 1
ATOM 555 N N . VAL A 1 73 ? -4.731 12.869 18.760 1.00 47.56 73 VAL A N 1
ATOM 556 C CA . VAL A 1 73 ? -3.773 13.895 19.191 1.00 47.56 73 VAL A CA 1
ATOM 557 C C . VAL A 1 73 ? -4.039 15.195 18.432 1.00 47.56 73 VAL A C 1
ATOM 559 O O . VAL A 1 73 ? -3.488 15.452 17.369 1.00 47.56 73 VAL A O 1
ATOM 562 N N . THR A 1 74 ? -4.851 16.083 19.010 1.00 47.78 74 THR A N 1
ATOM 563 C CA . THR A 1 74 ? -5.055 17.449 18.481 1.00 47.78 74 THR A CA 1
ATOM 564 C C . THR A 1 74 ? -3.852 18.376 18.748 1.00 47.78 74 THR A C 1
ATOM 566 O O . THR A 1 74 ? -3.853 19.532 18.333 1.00 47.78 74 THR A O 1
ATOM 569 N N . GLN A 1 75 ? -2.809 17.920 19.454 1.00 46.62 75 GLN A N 1
ATOM 570 C CA . GLN A 1 75 ? -1.643 18.749 19.769 1.00 46.62 75 GLN A CA 1
ATOM 571 C C . GLN A 1 75 ? -0.394 17.890 20.023 1.00 46.62 75 GLN A C 1
ATOM 573 O O . GLN A 1 75 ? -0.125 17.476 21.146 1.00 46.62 75 GLN A O 1
ATOM 578 N N . GLY A 1 76 ? 0.378 17.610 18.974 1.00 43.78 76 GLY A N 1
ATOM 579 C CA . GLY A 1 76 ? 1.650 16.900 19.086 1.00 43.78 76 GLY A CA 1
ATOM 580 C C . GLY A 1 76 ? 2.572 17.278 17.936 1.00 43.78 76 GLY A C 1
ATOM 581 O O . GLY A 1 76 ? 2.324 16.913 16.794 1.00 43.78 76 GLY A O 1
ATOM 582 N N . THR A 1 77 ? 3.609 18.058 18.233 1.00 45.12 77 THR A N 1
ATOM 583 C CA . THR A 1 77 ? 4.647 18.485 17.289 1.00 45.12 77 THR A CA 1
ATOM 584 C C . THR A 1 77 ? 5.281 17.268 16.616 1.00 45.12 77 THR A C 1
ATOM 586 O O . THR A 1 77 ? 5.966 16.484 17.272 1.00 45.12 77 THR A O 1
ATOM 589 N N . ILE A 1 78 ? 5.071 17.117 15.307 1.00 49.91 78 ILE A N 1
ATOM 590 C CA . ILE A 1 78 ? 5.754 16.106 14.499 1.00 49.91 78 ILE A CA 1
ATOM 591 C C . ILE A 1 78 ? 7.218 16.536 14.394 1.00 49.91 78 ILE A C 1
ATOM 593 O O . ILE A 1 78 ? 7.557 17.468 13.662 1.00 49.91 78 ILE A O 1
ATOM 597 N N . SER A 1 79 ? 8.089 15.876 15.156 1.00 44.09 79 SER A N 1
ATOM 598 C CA . SER A 1 79 ? 9.538 15.951 14.974 1.00 44.09 79 SER A CA 1
ATOM 599 C C . SER A 1 79 ? 9.888 15.335 13.621 1.00 44.09 79 SER A C 1
ATOM 601 O O . SER A 1 79 ? 10.168 14.144 13.513 1.00 44.09 79 SER A O 1
ATOM 603 N N . ALA A 1 80 ? 9.827 16.154 12.572 1.00 47.91 80 ALA A N 1
ATOM 604 C CA . ALA A 1 80 ? 10.357 15.853 11.252 1.00 47.91 80 ALA A CA 1
ATOM 605 C C . ALA A 1 80 ? 11.892 15.870 11.322 1.00 47.91 80 ALA A C 1
ATOM 607 O O . ALA A 1 80 ? 12.544 16.816 10.879 1.00 47.91 80 ALA A O 1
ATOM 608 N N . ASP A 1 81 ? 12.472 14.835 11.932 1.00 43.12 81 ASP A N 1
ATOM 609 C CA . ASP A 1 81 ? 13.917 14.631 11.953 1.00 43.12 81 ASP A CA 1
ATOM 610 C C . ASP A 1 81 ? 14.359 14.116 10.573 1.00 43.12 81 ASP A C 1
ATOM 612 O O . ASP A 1 81 ? 14.371 12.925 10.272 1.00 43.12 81 ASP A O 1
ATOM 616 N N . ILE A 1 82 ? 14.552 15.084 9.676 1.00 42.38 82 ILE A N 1
ATOM 617 C CA . ILE A 1 82 ? 15.535 15.126 8.590 1.00 42.38 82 ILE A CA 1
ATOM 618 C C . ILE A 1 82 ? 15.868 13.761 7.964 1.00 42.38 82 ILE A C 1
ATOM 620 O O . ILE A 1 82 ? 16.979 13.300 8.133 1.00 42.38 82 ILE A O 1
ATOM 624 N N . TYR A 1 83 ? 14.968 13.131 7.195 1.00 39.91 83 TYR A N 1
ATOM 625 C CA . TYR A 1 83 ? 15.356 12.220 6.087 1.00 39.91 83 TYR A CA 1
ATOM 626 C C . TYR A 1 83 ? 14.239 11.916 5.067 1.00 39.91 83 TYR A C 1
ATOM 628 O O . TYR A 1 83 ? 14.389 11.001 4.254 1.00 39.91 83 TYR A O 1
ATOM 636 N N . SER A 1 84 ? 13.136 12.673 5.024 1.00 41.22 84 SER A N 1
ATOM 637 C CA . SER A 1 84 ? 12.125 12.502 3.973 1.00 41.22 84 SER A CA 1
ATOM 638 C C . SER A 1 84 ? 12.141 13.679 3.000 1.00 41.22 84 SER A C 1
ATOM 640 O O . SER A 1 84 ? 11.509 14.706 3.212 1.00 41.22 84 SER A O 1
ATOM 642 N N . GLN A 1 85 ? 12.790 13.510 1.845 1.00 42.78 85 GLN A N 1
ATOM 643 C CA . GLN A 1 85 ? 12.248 14.145 0.639 1.00 42.78 85 GLN A CA 1
ATOM 644 C C . GLN A 1 85 ? 10.974 13.373 0.262 1.00 42.78 85 GLN A C 1
ATOM 646 O O . GLN A 1 85 ? 10.967 12.519 -0.631 1.00 42.78 85 GLN A O 1
ATOM 651 N N . SER A 1 86 ? 9.928 13.581 1.059 1.00 45.09 86 SER A N 1
ATOM 652 C CA . SER A 1 86 ? 8.583 13.067 0.861 1.00 45.09 86 SER A CA 1
ATOM 653 C C . SER A 1 86 ? 7.892 14.003 -0.117 1.00 45.09 86 SER A C 1
ATOM 655 O O . SER A 1 86 ? 7.584 15.144 0.215 1.00 45.09 86 SER A O 1
ATOM 657 N N . TYR A 1 87 ? 7.656 13.526 -1.337 1.00 48.47 87 TYR A N 1
ATOM 658 C CA . TYR A 1 87 ? 6.554 14.072 -2.114 1.00 48.47 87 TYR A CA 1
ATOM 659 C C . TYR A 1 87 ? 5.293 13.596 -1.407 1.00 48.47 87 TYR A C 1
ATOM 661 O O . TYR A 1 87 ? 4.912 12.434 -1.505 1.00 48.47 87 TYR A O 1
ATOM 669 N N . THR A 1 88 ? 4.761 14.480 -0.579 1.00 53.16 88 THR A N 1
ATOM 670 C CA . THR A 1 88 ? 3.540 14.276 0.177 1.00 53.16 88 THR A CA 1
ATOM 671 C C . THR A 1 88 ? 2.371 14.601 -0.742 1.00 53.16 88 THR A C 1
ATOM 673 O O . THR A 1 88 ? 2.201 15.755 -1.136 1.00 53.16 88 THR A O 1
ATOM 676 N N . PHE A 1 89 ? 1.580 13.595 -1.114 1.00 50.59 89 PHE A N 1
ATOM 677 C CA . PHE A 1 89 ? 0.288 13.841 -1.749 1.00 50.59 89 PHE A CA 1
ATOM 678 C C . PHE A 1 89 ? -0.729 14.111 -0.636 1.00 50.59 89 PHE A C 1
ATOM 680 O O . PHE A 1 89 ? -1.061 13.202 0.124 1.00 50.59 89 PHE A O 1
ATOM 687 N N . SER A 1 90 ? -1.179 15.363 -0.509 1.00 48.72 90 SER A N 1
ATOM 688 C CA . SER A 1 90 ? -2.185 15.757 0.483 1.00 48.72 90 SER A CA 1
ATOM 689 C C . SER A 1 90 ? -3.546 15.156 0.126 1.00 48.72 90 SER A C 1
ATOM 691 O O . SER A 1 90 ? -4.351 15.783 -0.560 1.00 48.72 90 SER A O 1
ATOM 693 N N . ASN A 1 91 ? -3.806 13.932 0.585 1.00 48.97 91 ASN A N 1
ATOM 694 C CA . ASN A 1 91 ? -5.148 13.361 0.628 1.00 48.97 91 ASN A CA 1
ATOM 695 C C . ASN A 1 91 ? -5.732 13.623 2.036 1.00 48.97 91 ASN A C 1
ATOM 697 O O . ASN A 1 91 ? -5.036 13.386 3.026 1.00 48.97 91 ASN A O 1
ATOM 701 N N . PRO A 1 92 ? -6.996 14.073 2.179 1.00 45.72 92 PRO A N 1
ATOM 702 C CA . PRO A 1 92 ? -7.699 14.168 3.469 1.00 45.72 92 PRO A CA 1
ATOM 703 C C . PRO A 1 92 ? -7.693 12.896 4.353 1.00 45.72 92 PRO A C 1
ATOM 705 O O . PRO A 1 92 ? -8.160 12.961 5.489 1.00 45.72 92 PRO A O 1
ATOM 708 N N . GLY A 1 93 ? -7.183 11.757 3.867 1.00 50.44 93 GLY A N 1
ATOM 709 C CA . GLY A 1 93 ? -6.973 10.504 4.609 1.00 50.44 93 GLY A CA 1
ATOM 710 C C . GLY A 1 93 ? -5.547 10.239 5.122 1.00 50.44 93 GLY A C 1
ATOM 711 O O . GLY A 1 93 ? -5.281 9.127 5.581 1.00 50.44 93 GLY A O 1
ATOM 712 N N . GLY A 1 94 ? -4.640 11.215 5.051 1.00 60.22 94 GLY A N 1
ATOM 713 C CA . GLY A 1 94 ? -3.244 11.084 5.472 1.00 60.22 94 GLY A CA 1
ATOM 714 C C . GLY A 1 94 ? -2.280 11.121 4.288 1.00 60.22 94 GLY A C 1
ATOM 715 O O . GLY A 1 94 ? -2.608 10.717 3.173 1.00 60.22 94 GLY A O 1
ATOM 716 N N . ASP A 1 95 ? -1.079 11.630 4.537 1.00 70.25 95 ASP A N 1
ATOM 717 C CA . ASP A 1 95 ? -0.079 11.844 3.499 1.00 70.25 95 ASP A CA 1
ATOM 718 C C . ASP A 1 95 ? 0.525 10.510 3.027 1.00 70.25 95 ASP A C 1
ATOM 720 O O . ASP A 1 95 ? 1.192 9.803 3.790 1.00 70.25 95 ASP A O 1
ATOM 724 N N . LEU A 1 96 ? 0.324 10.160 1.753 1.00 80.12 96 LEU A N 1
ATOM 725 C CA . LEU A 1 96 ? 1.024 9.041 1.115 1.00 80.12 96 LEU A CA 1
ATOM 726 C C . LEU A 1 96 ? 2.427 9.494 0.698 1.00 80.12 96 LEU A C 1
ATOM 728 O O . LEU A 1 96 ? 2.586 10.474 -0.029 1.00 80.12 96 LEU A O 1
ATOM 732 N N . TYR A 1 97 ? 3.451 8.765 1.148 1.00 79.00 97 TYR A N 1
ATOM 733 C CA . TYR A 1 97 ? 4.848 9.038 0.803 1.00 79.00 97 TYR A CA 1
ATOM 734 C C . TYR A 1 97 ? 5.703 7.765 0.779 1.00 79.00 97 TYR A C 1
ATOM 736 O O . TYR A 1 97 ? 5.429 6.785 1.476 1.00 79.00 97 TYR A O 1
ATOM 744 N N . LEU A 1 98 ? 6.798 7.812 0.019 1.00 78.38 98 LEU A N 1
ATOM 745 C CA . LEU A 1 98 ? 7.833 6.775 -0.019 1.00 78.38 98 LEU A CA 1
ATOM 746 C C . LEU A 1 98 ? 9.017 7.139 0.873 1.00 78.38 98 LEU A C 1
ATOM 748 O O . LEU A 1 98 ? 9.533 8.258 0.817 1.00 78.38 98 LEU A O 1
ATOM 752 N N . THR A 1 99 ? 9.503 6.164 1.633 1.00 82.12 99 THR A N 1
ATOM 753 C CA . THR A 1 99 ? 10.761 6.279 2.379 1.00 82.12 99 THR A CA 1
ATOM 754 C C . THR A 1 99 ? 11.969 6.090 1.455 1.00 82.12 99 THR A C 1
ATOM 756 O O . THR A 1 99 ? 11.879 5.466 0.397 1.00 82.12 99 THR A O 1
ATOM 759 N N . SER A 1 100 ? 13.141 6.581 1.862 1.00 75.88 100 SER A N 1
ATOM 760 C CA . SER A 1 100 ? 14.393 6.403 1.106 1.00 75.88 100 SER A CA 1
ATOM 761 C C . SER A 1 100 ? 14.744 4.926 0.869 1.00 75.88 100 SER A C 1
ATOM 763 O O . SER A 1 100 ? 15.260 4.573 -0.191 1.00 75.88 100 SER A O 1
ATOM 765 N N . THR A 1 101 ? 14.413 4.047 1.820 1.00 78.31 101 THR A N 1
ATOM 766 C CA . THR A 1 101 ? 14.619 2.596 1.700 1.00 78.31 101 THR A CA 1
ATOM 767 C C . THR A 1 101 ? 13.707 1.975 0.647 1.00 78.31 101 THR A C 1
ATOM 769 O O . THR A 1 101 ? 14.169 1.164 -0.149 1.00 78.31 101 THR A O 1
ATOM 772 N N . GLU A 1 102 ? 12.435 2.373 0.594 1.00 84.25 102 GLU A N 1
ATOM 773 C CA . GLU A 1 102 ? 11.480 1.880 -0.409 1.00 84.25 102 GLU A CA 1
ATOM 774 C C . GLU A 1 102 ? 11.825 2.398 -1.805 1.00 84.25 102 GLU A C 1
ATOM 776 O O . GLU A 1 102 ? 11.792 1.637 -2.766 1.00 84.25 102 GLU A O 1
ATOM 781 N N . LYS A 1 103 ? 12.272 3.656 -1.916 1.00 80.75 103 LYS A N 1
ATOM 782 C CA . LYS A 1 103 ? 12.810 4.195 -3.173 1.00 80.75 103 LYS A CA 1
ATOM 783 C C . LYS A 1 103 ? 14.000 3.377 -3.671 1.00 80.75 103 LYS A C 1
ATOM 785 O O . LYS A 1 103 ? 14.071 3.062 -4.852 1.00 80.75 103 LYS A O 1
ATOM 790 N N . LYS A 1 104 ? 14.917 2.992 -2.777 1.00 80.12 104 LYS A N 1
ATOM 791 C CA . LYS A 1 104 ? 16.048 2.114 -3.116 1.00 80.12 104 LYS A CA 1
ATOM 792 C C . LYS A 1 104 ? 15.588 0.705 -3.497 1.00 80.12 104 LYS A C 1
ATOM 794 O O . LYS A 1 104 ? 16.142 0.117 -4.418 1.00 80.12 104 LYS A O 1
ATOM 799 N N . LEU A 1 105 ? 14.582 0.172 -2.802 1.00 81.81 105 LEU A N 1
ATOM 800 C CA . LEU A 1 105 ? 14.001 -1.139 -3.092 1.00 81.81 105 LEU A CA 1
ATOM 801 C C . LEU A 1 105 ? 13.388 -1.187 -4.498 1.00 81.81 105 LEU A C 1
ATOM 803 O O . LEU A 1 105 ? 13.569 -2.185 -5.186 1.00 81.81 105 LEU A O 1
ATOM 807 N N . LEU A 1 106 ? 12.716 -0.107 -4.905 1.00 81.69 106 LEU A N 1
ATOM 808 C CA . LEU A 1 106 ? 12.073 0.061 -6.211 1.00 81.69 106 LEU A CA 1
ATOM 809 C C . LEU A 1 106 ? 13.023 0.560 -7.313 1.00 81.69 106 LEU A C 1
ATOM 811 O O . LEU A 1 106 ? 12.587 0.798 -8.431 1.00 81.69 106 LEU A O 1
ATOM 815 N N . GLY A 1 107 ? 14.308 0.769 -7.010 1.00 76.75 107 GLY A N 1
ATOM 816 C CA . GLY A 1 107 ? 15.280 1.267 -7.988 1.00 76.75 107 GLY A CA 1
ATOM 817 C C . GLY A 1 107 ? 15.142 2.754 -8.353 1.00 76.75 107 GLY A C 1
ATOM 818 O O . GLY A 1 107 ? 15.849 3.222 -9.237 1.00 76.75 107 GLY A O 1
ATOM 819 N N . ILE A 1 108 ? 14.308 3.522 -7.639 1.00 70.94 108 ILE A N 1
ATOM 820 C CA . ILE A 1 108 ? 14.083 4.972 -7.839 1.00 70.94 108 ILE A CA 1
ATOM 821 C C . ILE A 1 108 ? 15.310 5.799 -7.417 1.00 70.94 108 ILE A C 1
ATOM 823 O O . ILE A 1 108 ? 15.453 6.967 -7.778 1.00 70.94 108 ILE A O 1
ATOM 827 N N . SER A 1 109 ? 16.226 5.225 -6.630 1.00 53.97 109 SER A N 1
ATOM 828 C CA . SER A 1 109 ? 17.489 5.884 -6.294 1.00 53.97 109 SER A CA 1
ATOM 829 C C . SER A 1 109 ? 18.346 6.043 -7.552 1.00 53.97 109 SER A C 1
ATOM 831 O O . SER A 1 109 ? 19.026 5.103 -7.965 1.00 53.97 109 SER A O 1
ATOM 833 N N . GLY A 1 110 ? 18.302 7.239 -8.143 1.00 50.22 110 GLY A N 1
ATOM 834 C CA . GLY A 1 110 ? 19.116 7.626 -9.285 1.00 50.22 110 GLY A CA 1
ATOM 835 C C . GLY A 1 110 ? 20.586 7.250 -9.094 1.00 50.22 110 GLY A C 1
ATOM 836 O O . GLY A 1 110 ? 21.211 7.637 -8.113 1.00 50.22 110 GLY A O 1
ATOM 837 N N . GLY A 1 111 ? 21.097 6.470 -10.048 1.00 48.72 111 GLY A N 1
ATOM 838 C CA . GLY A 1 111 ? 22.507 6.316 -10.398 1.00 48.72 111 GLY A CA 1
ATOM 839 C C . GLY A 1 111 ? 23.505 6.072 -9.266 1.00 48.72 111 GLY A C 1
ATOM 840 O O . GLY A 1 111 ? 24.088 7.021 -8.760 1.00 48.72 111 GLY A O 1
ATOM 841 N N . PHE A 1 112 ? 23.852 4.803 -9.021 1.00 41.09 112 PHE A N 1
ATOM 842 C CA . PHE A 1 112 ? 25.257 4.373 -9.109 1.00 41.09 112 PHE A CA 1
ATOM 843 C C . PHE A 1 112 ? 25.371 2.838 -9.202 1.00 41.09 112 PHE A C 1
ATOM 845 O O . PHE A 1 112 ? 25.615 2.152 -8.213 1.00 41.09 112 PHE A O 1
ATOM 852 N N . ILE A 1 113 ? 25.239 2.282 -10.411 1.00 42.41 113 ILE A N 1
ATOM 853 C CA . ILE A 1 113 ? 25.966 1.056 -10.779 1.00 42.41 113 ILE A CA 1
ATOM 854 C C . ILE A 1 113 ? 27.084 1.522 -11.704 1.00 42.41 113 ILE A C 1
ATOM 856 O O . ILE A 1 113 ? 26.928 1.659 -12.911 1.00 42.41 113 ILE A O 1
ATOM 860 N N . GLY A 1 114 ? 28.192 1.883 -11.071 1.00 38.41 114 GLY A N 1
ATOM 861 C CA . GLY A 1 114 ? 29.400 2.387 -11.706 1.00 38.41 114 GLY A CA 1
ATOM 862 C C . GLY A 1 114 ? 30.618 2.105 -10.839 1.00 38.41 114 GLY A C 1
ATOM 863 O O . GLY A 1 114 ? 31.547 2.902 -10.801 1.00 38.41 114 GLY A O 1
ATOM 864 N N . SER A 1 115 ? 30.629 0.989 -10.106 1.00 38.78 115 SER A N 1
ATOM 865 C CA . SER A 1 115 ? 31.878 0.452 -9.570 1.00 38.78 115 SER A CA 1
ATOM 866 C C . SER A 1 115 ? 32.646 -0.168 -10.735 1.00 38.78 115 SER A C 1
ATOM 868 O O . SER A 1 115 ? 32.629 -1.379 -10.935 1.00 38.78 115 SER A O 1
ATOM 870 N N . ILE A 1 116 ? 33.290 0.674 -11.543 1.00 55.38 116 ILE A N 1
ATOM 871 C CA . ILE A 1 116 ? 34.410 0.222 -12.364 1.00 55.38 116 ILE A CA 1
ATOM 872 C C . ILE A 1 116 ? 35.429 -0.343 -11.362 1.00 55.38 116 ILE A C 1
ATOM 874 O O . ILE A 1 116 ? 35.762 0.361 -10.401 1.00 55.38 116 ILE A O 1
ATOM 878 N N . PRO A 1 117 ? 35.901 -1.593 -11.498 1.00 42.50 117 PRO A N 1
ATOM 879 C CA . PRO A 1 117 ? 36.996 -2.058 -10.665 1.00 42.50 117 PRO A CA 1
ATOM 880 C C . PRO A 1 117 ? 38.186 -1.125 -10.901 1.00 42.50 117 PRO A C 1
ATOM 882 O O . PRO A 1 117 ? 38.567 -0.872 -12.044 1.00 42.50 117 PRO A O 1
ATOM 885 N N . ALA A 1 118 ? 38.758 -0.588 -9.824 1.00 47.41 118 ALA A N 1
ATOM 886 C CA . ALA A 1 118 ? 40.005 0.159 -9.876 1.00 47.41 118 ALA A CA 1
ATOM 887 C C . ALA A 1 118 ? 41.128 -0.792 -10.323 1.00 47.41 118 ALA A C 1
ATOM 889 O O . ALA A 1 118 ? 41.789 -1.430 -9.510 1.00 47.41 118 ALA A O 1
ATOM 890 N N . ALA A 1 119 ? 41.302 -0.920 -11.634 1.00 56.16 119 ALA A N 1
ATOM 891 C CA . ALA A 1 119 ? 42.384 -1.651 -12.266 1.00 56.16 119 ALA A CA 1
ATOM 892 C C . ALA A 1 119 ? 43.012 -0.769 -13.351 1.00 56.16 119 ALA A C 1
ATOM 894 O O . ALA A 1 119 ? 42.781 -0.962 -14.538 1.00 56.16 119 ALA A O 1
ATOM 895 N N . VAL A 1 120 ? 43.796 0.224 -12.924 1.00 47.09 120 VAL A N 1
ATOM 896 C CA . VAL A 1 120 ? 44.907 0.815 -13.689 1.00 47.09 120 VAL A CA 1
ATOM 897 C C . VAL A 1 120 ? 45.763 1.548 -12.643 1.00 47.09 120 VAL A C 1
ATOM 899 O O . VAL A 1 120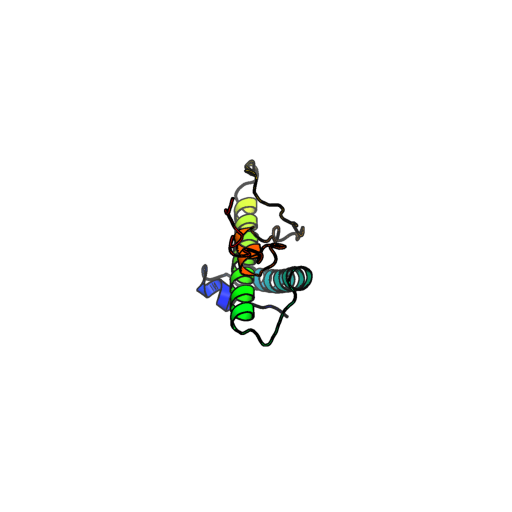 ? 45.296 2.453 -11.969 1.00 47.09 120 VAL A O 1
ATOM 902 N N . GLY A 1 121 ? 46.908 1.032 -12.211 1.00 46.03 121 GLY A N 1
ATOM 903 C CA . GLY A 1 121 ? 48.12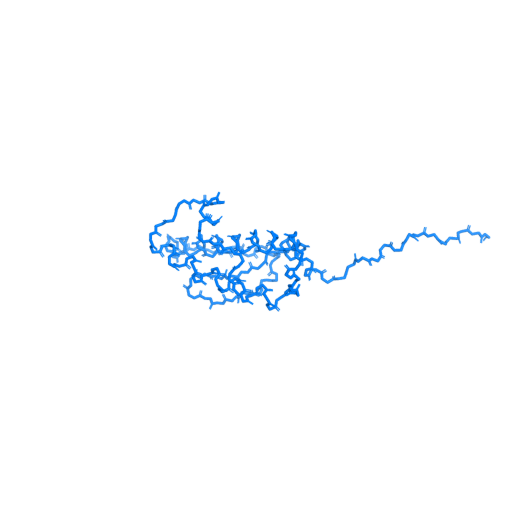5 0.899 -12.998 1.00 46.03 121 GLY A CA 1
ATOM 904 C C . GLY A 1 121 ? 49.199 1.772 -12.341 1.00 46.03 121 GLY A C 1
ATOM 905 O O . GLY A 1 121 ? 49.542 2.822 -12.867 1.00 46.03 121 GLY A O 1
ATOM 906 N N . TRP A 1 122 ? 49.691 1.367 -11.162 1.00 46.66 122 TRP A N 1
ATOM 907 C CA . TRP A 1 122 ? 50.957 1.877 -10.625 1.00 46.66 122 TRP A CA 1
ATOM 908 C C . TRP A 1 122 ? 52.080 1.160 -11.374 1.00 46.66 122 TRP A C 1
ATOM 910 O O . TRP A 1 122 ? 52.254 -0.052 -11.237 1.00 46.66 122 TRP A O 1
ATOM 920 N N . SER A 1 123 ? 52.831 1.886 -12.193 1.00 53.22 123 SER A N 1
ATOM 921 C CA . SER A 1 123 ? 54.112 1.446 -12.749 1.00 53.22 123 SER A CA 1
ATOM 922 C C . SER A 1 123 ? 54.939 2.672 -13.108 1.00 53.22 123 SER A C 1
ATOM 924 O O . SER A 1 123 ? 54.477 3.497 -13.894 1.00 53.22 123 SER A O 1
ATOM 926 N N . GLY A 1 124 ? 56.153 2.743 -12.556 1.00 50.44 124 GLY A N 1
ATOM 927 C CA . GLY A 1 124 ? 57.178 3.734 -12.893 1.00 50.44 124 GLY A CA 1
ATOM 928 C C . GLY A 1 124 ? 57.550 4.626 -11.731 1.00 50.44 124 GLY A C 1
ATOM 929 O O . GLY A 1 124 ? 56.974 5.729 -11.662 1.00 50.44 124 GLY A O 1
#

Sequence (124 aa):
MAYATVDDLEARWRTLTATERERASVLLEDAAVLLESLVDVDETDERQAAQLKTVSCSMVKRAMAASDEMFGVTQGTISADIYSQSYTFSNPGGDLYLTSTEKKLLGISGGFIGSIPAAVGWSG